Protein AF-A0A7V8VEP3-F1 (afdb_monomer)

Sequence (66 aa):
MEEDLKDIHRPQGEIVDPLDPEGYARRAAASAFPGETFRVLKEKELRQFGAYRTRRLVLEAWNRLK

Mean predicted aligned error: 11.73 Å

Structure (mmCIF, N/CA/C/O backbone):
data_AF-A0A7V8VEP3-F1
#
_entry.id   AF-A0A7V8VEP3-F1
#
loop_
_atom_site.group_PDB
_atom_site.id
_atom_site.type_symbol
_atom_site.label_atom_id
_atom_site.label_alt_id
_atom_site.label_comp_id
_atom_site.label_asym_id
_atom_site.label_entity_id
_atom_site.label_seq_id
_atom_site.pdbx_PDB_ins_code
_atom_site.Cartn_x
_atom_site.Cartn_y
_atom_site.Cartn_z
_atom_site.occupancy
_atom_site.B_iso_or_equiv
_atom_site.auth_seq_id
_atom_site.auth_comp_id
_atom_site.auth_asym_id
_atom_site.auth_atom_id
_atom_site.pdbx_PDB_model_num
ATOM 1 N N . MET A 1 1 ? 8.513 -35.693 -17.461 1.00 50.62 1 MET A N 1
ATOM 2 C CA . MET A 1 1 ? 8.960 -35.470 -16.064 1.00 50.62 1 MET A CA 1
ATOM 3 C C . MET A 1 1 ? 10.171 -34.539 -15.963 1.00 50.62 1 MET A C 1
ATOM 5 O O . MET A 1 1 ? 10.212 -33.786 -15.005 1.00 50.62 1 MET A O 1
ATOM 9 N N . GLU A 1 2 ? 11.111 -34.520 -16.922 1.00 44.16 2 GLU A N 1
ATOM 10 C CA . GLU A 1 2 ? 12.217 -33.529 -16.951 1.00 44.16 2 GLU A CA 1
ATOM 11 C C . GLU A 1 2 ? 12.063 -32.463 -18.063 1.00 44.16 2 GLU A C 1
ATOM 13 O O . GLU A 1 2 ? 12.622 -31.374 -17.975 1.00 44.16 2 GLU A O 1
ATOM 18 N N . GLU A 1 3 ? 11.249 -32.726 -19.094 1.00 46.59 3 GLU A N 1
ATOM 19 C CA . GLU A 1 3 ? 10.933 -31.745 -20.150 1.00 46.59 3 GLU A CA 1
ATOM 20 C C . GLU A 1 3 ? 9.902 -30.695 -19.731 1.00 46.59 3 GLU A C 1
ATOM 22 O O . GLU A 1 3 ? 9.980 -29.557 -20.184 1.00 46.59 3 GLU A O 1
ATOM 27 N N . ASP A 1 4 ? 9.013 -31.036 -18.799 1.00 40.28 4 ASP A N 1
ATOM 28 C CA . ASP A 1 4 ? 7.946 -30.148 -18.325 1.00 40.28 4 ASP A CA 1
ATOM 29 C C . ASP A 1 4 ? 8.482 -28.981 -17.460 1.00 40.28 4 ASP A C 1
ATOM 31 O O . ASP A 1 4 ? 7.779 -28.000 -17.234 1.00 40.28 4 ASP A O 1
ATOM 35 N N . LEU A 1 5 ? 9.747 -29.046 -17.006 1.00 49.47 5 LEU A N 1
ATOM 36 C CA . LEU A 1 5 ? 10.433 -27.961 -16.283 1.00 49.47 5 LEU A CA 1
ATOM 37 C C . LEU A 1 5 ? 11.076 -26.910 -17.201 1.00 49.47 5 LEU A C 1
ATOM 39 O O . LEU A 1 5 ? 11.534 -25.880 -16.711 1.00 49.47 5 LEU A O 1
ATOM 43 N N . LYS A 1 6 ? 11.139 -27.135 -18.517 1.00 51.22 6 LYS A N 1
ATOM 44 C CA . LYS A 1 6 ? 11.799 -26.200 -19.447 1.00 51.22 6 LYS A CA 1
ATOM 45 C C . LYS A 1 6 ? 10.965 -24.942 -19.725 1.00 51.22 6 LYS A C 1
ATOM 47 O O . LYS A 1 6 ? 11.513 -23.956 -20.209 1.00 51.22 6 LYS A O 1
ATOM 52 N N . ASP A 1 7 ? 9.682 -24.953 -19.361 1.00 51.12 7 ASP A N 1
ATOM 53 C CA . ASP A 1 7 ? 8.711 -23.891 -19.669 1.00 51.12 7 ASP A CA 1
ATOM 54 C C . ASP A 1 7 ? 8.392 -22.942 -18.494 1.00 51.12 7 ASP A C 1
ATOM 56 O O . ASP A 1 7 ? 7.601 -22.011 -18.631 1.00 51.12 7 ASP A O 1
ATOM 60 N N . ILE A 1 8 ? 9.046 -23.099 -17.336 1.00 51.94 8 ILE A N 1
ATOM 61 C CA . ILE A 1 8 ? 8.888 -22.177 -16.189 1.00 51.94 8 ILE A CA 1
ATOM 62 C C . ILE A 1 8 ? 9.678 -20.863 -16.345 1.00 51.94 8 ILE A C 1
ATOM 64 O O . ILE A 1 8 ? 9.551 -19.964 -15.515 1.00 51.94 8 ILE A O 1
ATOM 68 N N . HIS A 1 9 ? 10.519 -20.753 -17.380 1.00 56.00 9 HIS A N 1
ATOM 69 C CA . HIS A 1 9 ? 11.568 -19.732 -17.480 1.00 56.00 9 HIS A CA 1
ATOM 70 C C . HIS A 1 9 ? 11.402 -18.707 -18.602 1.00 56.00 9 HIS A C 1
ATOM 72 O O . HIS A 1 9 ? 12.319 -17.921 -18.826 1.00 56.00 9 HIS A O 1
ATOM 78 N N . ARG A 1 10 ? 10.241 -18.620 -19.263 1.00 54.28 10 ARG A N 1
ATOM 79 C CA . ARG A 1 10 ? 9.973 -17.465 -20.134 1.00 54.28 10 ARG A CA 1
ATOM 80 C C . ARG A 1 10 ? 8.790 -16.630 -19.662 1.00 54.28 10 ARG A C 1
ATOM 82 O O . ARG A 1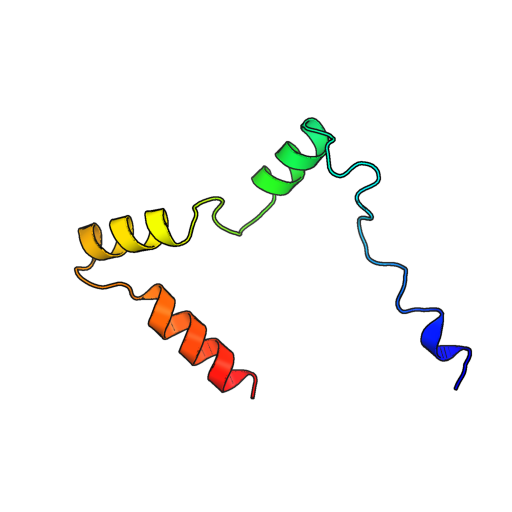 10 ? 7.698 -16.726 -20.222 1.00 54.28 10 ARG A O 1
ATOM 89 N N . PRO A 1 11 ? 8.997 -15.775 -18.649 1.00 51.22 11 PRO A N 1
ATOM 90 C CA . PRO A 1 11 ? 8.008 -14.787 -18.279 1.00 51.22 11 PRO A CA 1
ATOM 91 C C . PRO A 1 11 ? 8.027 -13.639 -19.293 1.00 51.22 11 PRO A C 1
ATOM 93 O O . PRO A 1 11 ? 9.065 -13.239 -19.822 1.00 51.22 11 PRO A O 1
ATOM 96 N N . GLN A 1 12 ? 6.856 -13.085 -19.572 1.00 54.38 12 GLN A N 1
ATOM 97 C CA . GLN A 1 12 ? 6.732 -11.888 -20.389 1.00 54.38 12 GLN A CA 1
ATOM 98 C C . GLN A 1 12 ? 7.372 -10.713 -19.633 1.00 54.38 12 GLN A C 1
ATOM 100 O O . GLN A 1 12 ? 6.933 -10.376 -18.535 1.00 54.38 12 GLN A O 1
ATOM 105 N N . GLY A 1 13 ? 8.410 -10.108 -20.220 1.00 59.78 13 GLY A N 1
ATOM 106 C CA . GLY A 1 13 ? 9.074 -8.913 -19.688 1.00 59.78 13 GLY A CA 1
ATOM 107 C C . GLY A 1 13 ? 10.223 -9.197 -18.720 1.00 59.78 13 GLY A C 1
ATOM 108 O O . GLY A 1 13 ? 10.204 -8.730 -17.584 1.00 59.78 13 GLY A O 1
ATOM 109 N N . GLU A 1 14 ? 11.240 -9.929 -19.170 1.00 63.41 14 GLU A N 1
ATOM 110 C CA . GLU A 1 14 ? 12.517 -10.003 -18.459 1.00 63.41 14 GLU A CA 1
ATOM 111 C C . GLU A 1 14 ? 13.104 -8.585 -18.331 1.00 63.41 14 GLU A C 1
ATOM 113 O O . GLU A 1 14 ? 13.307 -7.883 -19.327 1.00 63.41 14 GLU A O 1
ATOM 118 N N . ILE A 1 15 ? 13.312 -8.118 -17.098 1.00 71.75 15 ILE A N 1
ATOM 119 C CA . ILE A 1 15 ? 13.933 -6.815 -16.854 1.00 71.75 15 ILE A CA 1
ATOM 120 C C . ILE A 1 15 ? 15.433 -6.989 -17.102 1.00 71.75 15 ILE A C 1
ATOM 122 O O . ILE A 1 15 ? 16.151 -7.469 -16.231 1.00 71.75 15 ILE A O 1
ATOM 126 N N . VAL A 1 16 ? 15.877 -6.620 -18.307 1.00 75.31 16 VAL A N 1
ATOM 127 C CA . VAL A 1 16 ? 17.275 -6.750 -18.759 1.00 75.31 16 VAL A CA 1
ATOM 128 C C . VAL A 1 16 ? 18.240 -5.996 -17.837 1.00 75.31 16 VAL A C 1
ATOM 130 O O . VAL A 1 16 ? 19.311 -6.506 -17.525 1.00 75.31 16 VAL A O 1
ATOM 133 N N . ASP A 1 17 ? 17.834 -4.816 -17.363 1.00 82.12 17 ASP A N 1
ATOM 134 C CA . ASP A 1 17 ? 18.557 -4.039 -16.356 1.00 82.12 17 ASP A CA 1
ATOM 135 C C . ASP A 1 17 ? 17.586 -3.558 -15.257 1.00 82.12 17 ASP A C 1
ATOM 137 O O . ASP A 1 17 ? 16.727 -2.703 -15.506 1.00 82.12 17 ASP A O 1
ATOM 141 N N . PRO A 1 18 ? 17.678 -4.109 -14.031 1.00 78.88 18 PRO A N 1
ATOM 142 C CA . PRO A 1 18 ? 16.866 -3.681 -12.893 1.00 78.88 18 PRO A CA 1
ATOM 143 C C . PRO A 1 18 ? 17.059 -2.217 -12.483 1.00 78.88 18 PRO A C 1
ATOM 145 O O . PRO A 1 18 ? 16.167 -1.657 -11.843 1.00 78.88 18 PRO A O 1
ATOM 148 N N . LEU A 1 19 ? 18.195 -1.610 -12.832 1.00 83.19 19 LEU A N 1
ATOM 149 C CA . LEU A 1 19 ? 18.540 -0.231 -12.500 1.00 83.19 19 LEU A CA 1
ATOM 150 C C . LEU A 1 19 ? 18.285 0.746 -13.652 1.00 83.19 19 LEU A C 1
ATOM 152 O O . LEU A 1 19 ? 18.522 1.936 -13.458 1.00 83.19 19 LEU A O 1
ATOM 156 N N . ASP A 1 20 ? 17.757 0.287 -14.796 1.00 88.62 20 ASP A N 1
ATOM 157 C CA . ASP A 1 20 ? 17.341 1.166 -15.894 1.00 88.62 20 A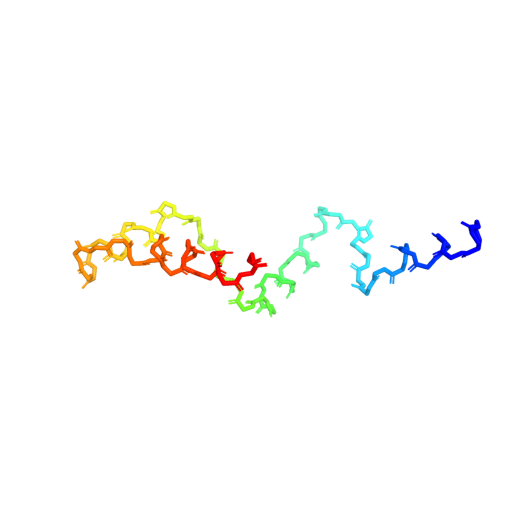SP A CA 1
ATOM 158 C C . ASP A 1 20 ? 16.233 2.130 -15.416 1.00 88.62 20 ASP A C 1
ATOM 160 O O . ASP A 1 20 ? 15.088 1.705 -15.178 1.00 88.62 20 ASP A O 1
ATOM 164 N N . PRO A 1 21 ? 16.541 3.435 -15.280 1.00 86.44 21 PRO A N 1
ATOM 165 C CA . PRO A 1 21 ? 15.600 4.403 -14.741 1.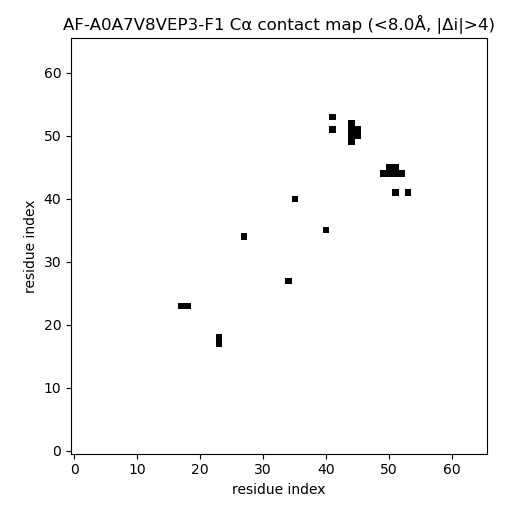00 86.44 21 PRO A CA 1
ATOM 166 C C . PRO A 1 21 ? 14.420 4.659 -15.690 1.00 86.44 21 PRO A C 1
ATOM 168 O O . PRO A 1 21 ? 13.305 4.890 -15.216 1.00 86.44 21 PRO A O 1
ATOM 171 N N . GLU A 1 22 ? 14.613 4.577 -17.012 1.00 88.12 22 GLU A N 1
ATOM 172 C CA . GLU A 1 22 ? 13.533 4.781 -17.987 1.00 88.12 22 GLU A CA 1
ATOM 173 C C . GLU A 1 22 ? 12.571 3.593 -18.007 1.00 88.12 22 GLU A C 1
ATOM 175 O O . GLU A 1 22 ? 11.346 3.765 -17.969 1.00 88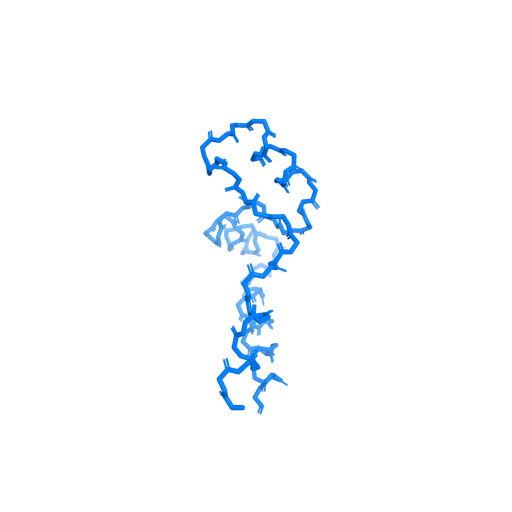.12 22 GLU A O 1
ATOM 180 N N . GLY A 1 23 ? 13.117 2.375 -18.022 1.00 85.69 23 GLY A N 1
ATOM 181 C CA . GLY A 1 23 ? 12.342 1.146 -17.926 1.00 85.69 23 GLY A CA 1
ATOM 182 C C . GLY A 1 23 ? 11.558 1.069 -16.620 1.00 85.69 23 GLY A C 1
ATOM 183 O O . GLY A 1 23 ? 10.375 0.718 -16.635 1.00 85.69 23 GLY A O 1
ATOM 184 N N . TYR A 1 24 ? 12.173 1.447 -15.495 1.00 82.38 24 TYR A N 1
ATOM 185 C CA . TYR A 1 24 ? 11.479 1.540 -14.210 1.00 82.38 24 TYR A CA 1
ATOM 186 C C . TYR A 1 24 ? 10.325 2.547 -14.256 1.00 82.38 24 TYR A C 1
ATOM 188 O O . TYR A 1 24 ? 9.205 2.201 -13.877 1.00 82.38 24 TYR A O 1
ATOM 196 N N . ALA A 1 25 ? 10.556 3.758 -14.773 1.00 84.00 25 ALA A N 1
ATOM 197 C CA . ALA A 1 25 ? 9.530 4.796 -14.854 1.00 84.00 25 ALA A CA 1
ATOM 198 C C . ALA A 1 25 ? 8.326 4.371 -15.712 1.00 84.00 25 ALA A C 1
ATOM 200 O O . ALA A 1 25 ? 7.181 4.569 -15.301 1.00 84.00 25 ALA A O 1
ATOM 201 N N . ARG A 1 26 ? 8.557 3.722 -16.864 1.00 85.00 26 ARG A N 1
ATOM 202 C CA . ARG A 1 26 ? 7.475 3.186 -17.713 1.00 85.00 26 ARG A CA 1
ATOM 203 C C . ARG A 1 26 ? 6.654 2.119 -16.991 1.00 85.00 26 ARG A C 1
ATOM 205 O O . ARG A 1 26 ? 5.427 2.163 -17.047 1.00 85.00 26 ARG A O 1
ATOM 212 N N . ARG A 1 27 ? 7.306 1.187 -16.283 1.00 83.69 27 ARG A N 1
ATOM 213 C CA . ARG A 1 27 ? 6.616 0.147 -15.497 1.00 83.69 27 ARG A CA 1
ATOM 214 C C . ARG A 1 27 ? 5.819 0.746 -14.343 1.00 83.69 27 ARG A C 1
ATOM 216 O O . ARG A 1 27 ? 4.676 0.359 -14.138 1.00 83.69 27 ARG A O 1
ATOM 223 N N . ALA A 1 28 ? 6.398 1.704 -13.621 1.00 80.75 28 ALA A N 1
ATOM 224 C CA . ALA A 1 28 ? 5.728 2.389 -12.523 1.00 80.75 28 ALA A CA 1
ATOM 225 C C . ALA A 1 28 ? 4.494 3.169 -13.005 1.00 80.75 28 ALA A C 1
ATOM 227 O O . ALA A 1 28 ? 3.449 3.092 -12.369 1.00 80.75 28 ALA A O 1
ATOM 228 N N . ALA A 1 29 ? 4.582 3.856 -14.149 1.00 82.69 29 ALA A N 1
ATOM 229 C CA . ALA A 1 29 ? 3.458 4.584 -14.740 1.00 82.69 29 ALA A CA 1
ATOM 230 C C . ALA A 1 29 ? 2.359 3.661 -15.301 1.00 82.69 29 ALA A C 1
ATOM 232 O O . ALA A 1 29 ? 1.182 4.004 -15.242 1.00 82.69 29 ALA A O 1
ATOM 233 N N . ALA A 1 30 ? 2.731 2.495 -15.836 1.00 83.62 30 ALA A N 1
ATOM 234 C CA . ALA A 1 30 ? 1.784 1.490 -16.325 1.00 83.62 30 ALA A CA 1
ATOM 235 C C . ALA A 1 30 ? 1.167 0.635 -15.202 1.00 83.62 30 ALA A C 1
ATOM 237 O O . ALA A 1 30 ? 0.183 -0.072 -15.424 1.00 83.62 30 ALA A O 1
ATOM 238 N N . SER A 1 31 ? 1.750 0.664 -14.004 1.00 77.56 31 SER A N 1
ATOM 239 C CA . SER A 1 31 ? 1.291 -0.126 -12.871 1.00 77.56 31 SER A CA 1
ATOM 240 C C . SER A 1 31 ? -0.015 0.432 -12.311 1.00 77.56 31 SER A C 1
ATOM 242 O O . SER A 1 31 ? -0.095 1.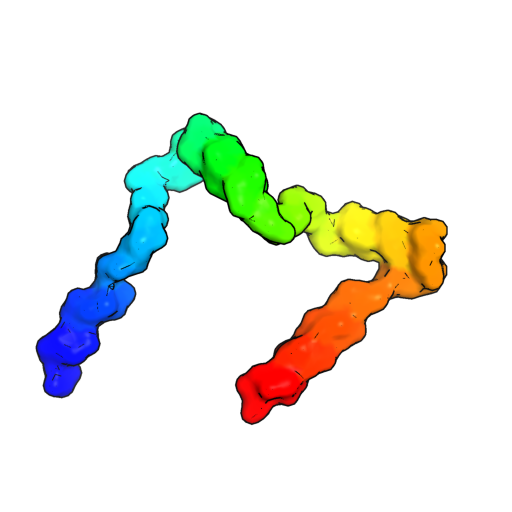587 -11.901 1.00 77.56 31 SER A O 1
ATOM 244 N N . ALA A 1 32 ? -1.029 -0.425 -12.203 1.00 77.38 32 ALA A N 1
ATOM 245 C CA . ALA A 1 32 ? -2.234 -0.124 -11.431 1.00 77.38 32 ALA A CA 1
ATOM 246 C C . ALA A 1 32 ? -1.996 -0.216 -9.910 1.00 77.38 32 ALA A C 1
ATOM 248 O O . ALA A 1 32 ? -2.882 0.120 -9.122 1.00 77.38 32 ALA A O 1
ATOM 249 N N . PHE A 1 33 ? -0.818 -0.690 -9.480 1.00 69.12 33 PHE A N 1
ATOM 250 C CA . PHE A 1 33 ? -0.465 -0.743 -8.068 1.00 69.12 33 PHE A CA 1
ATOM 251 C C . PHE A 1 33 ? -0.017 0.635 -7.580 1.00 69.12 33 PHE A C 1
ATOM 253 O O . PHE A 1 33 ? 0.850 1.251 -8.204 1.00 69.12 33 PHE A O 1
ATOM 260 N N . PRO A 1 34 ? -0.546 1.107 -6.441 1.00 68.06 34 PRO A N 1
ATOM 261 C CA . PRO A 1 34 ? -0.112 2.366 -5.866 1.00 68.06 34 PRO A CA 1
ATOM 262 C C . PRO A 1 34 ? 1.376 2.279 -5.514 1.00 68.06 34 PRO A C 1
ATOM 264 O O . PRO A 1 34 ? 1.794 1.397 -4.769 1.00 68.06 34 PRO A O 1
ATOM 267 N N . GLY A 1 35 ? 2.175 3.232 -6.002 1.00 71.69 35 GLY A N 1
ATOM 268 C CA . GLY A 1 35 ? 3.591 3.374 -5.631 1.00 71.69 35 GLY A CA 1
ATOM 269 C C . GLY A 1 35 ? 3.812 3.849 -4.188 1.00 71.69 35 GLY A C 1
ATOM 270 O O . GLY A 1 35 ? 4.935 4.142 -3.785 1.00 71.69 35 GLY A O 1
ATOM 271 N N . GLU A 1 36 ? 2.743 3.968 -3.401 1.00 79.81 36 GLU A N 1
ATOM 272 C CA . GLU A 1 36 ? 2.804 4.366 -2.003 1.00 79.81 36 GLU A CA 1
ATOM 273 C C . GLU A 1 36 ? 3.174 3.183 -1.117 1.00 79.81 36 GLU A C 1
ATOM 275 O O . GLU A 1 36 ? 2.599 2.099 -1.198 1.00 79.81 36 GLU A O 1
ATOM 280 N N . THR A 1 37 ? 4.104 3.416 -0.194 1.00 83.81 37 THR A N 1
ATOM 281 C CA . THR A 1 37 ? 4.380 2.438 0.861 1.00 83.81 37 THR A CA 1
ATOM 282 C C . THR A 1 37 ? 3.140 2.227 1.738 1.00 83.81 37 THR A C 1
ATOM 284 O O . THR A 1 37 ? 2.368 3.159 1.986 1.00 83.81 37 THR A O 1
ATOM 287 N N . PHE A 1 38 ? 2.991 1.028 2.309 1.00 83.25 38 PHE A N 1
ATOM 288 C CA . PHE A 1 38 ? 1.884 0.701 3.221 1.00 83.25 38 PHE A CA 1
ATOM 289 C C . PHE A 1 38 ? 1.746 1.668 4.405 1.00 83.25 38 PHE A C 1
ATOM 291 O O . PHE A 1 38 ? 0.647 1.860 4.919 1.00 83.25 38 PHE A O 1
ATOM 298 N N . ARG A 1 39 ? 2.847 2.294 4.840 1.00 86.56 39 ARG A N 1
ATOM 299 C CA . ARG A 1 39 ? 2.831 3.307 5.901 1.00 86.56 39 ARG A CA 1
ATOM 300 C C . ARG A 1 39 ? 2.056 4.555 5.476 1.00 86.56 39 ARG A C 1
ATOM 302 O O . ARG A 1 39 ? 1.151 4.968 6.194 1.00 86.56 39 ARG A O 1
ATOM 309 N N . VAL A 1 40 ? 2.373 5.103 4.302 1.00 90.38 40 VAL A N 1
ATOM 310 C CA . VAL A 1 40 ? 1.700 6.291 3.748 1.00 90.38 40 VAL A CA 1
ATOM 311 C C . VAL A 1 40 ? 0.228 5.992 3.473 1.00 90.38 40 VAL A C 1
ATOM 313 O O . VAL A 1 40 ? -0.640 6.778 3.850 1.00 90.38 40 VAL A O 1
ATOM 316 N N . LEU A 1 41 ? -0.067 4.817 2.908 1.00 88.31 41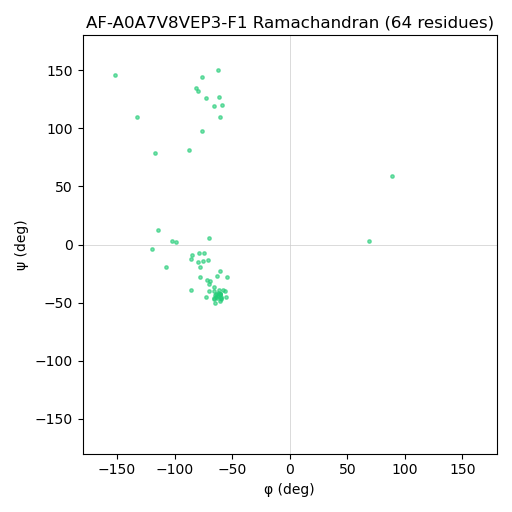 LEU A N 1
ATOM 317 C CA . LEU A 1 41 ? -1.442 4.379 2.673 1.00 88.31 41 LEU A CA 1
ATOM 318 C C . LEU A 1 41 ? -2.238 4.292 3.986 1.00 88.31 41 LEU A C 1
ATOM 320 O O . LEU A 1 41 ? -3.343 4.823 4.084 1.00 88.31 41 LEU A O 1
ATOM 324 N N . LYS A 1 42 ? -1.653 3.680 5.024 1.00 89.44 42 LYS A N 1
ATOM 325 C CA . LYS A 1 42 ? -2.271 3.569 6.351 1.00 89.44 42 LYS A CA 1
ATOM 326 C C . LYS A 1 42 ? -2.571 4.933 6.963 1.00 89.44 42 LYS A C 1
ATOM 328 O O . LYS A 1 42 ? -3.665 5.127 7.483 1.00 89.44 42 LYS A O 1
ATOM 333 N N . GLU A 1 43 ? -1.624 5.866 6.919 1.00 93.44 43 GLU A N 1
ATOM 334 C CA . GLU A 1 43 ? -1.816 7.222 7.447 1.00 93.44 43 GLU A CA 1
ATOM 335 C C . GLU A 1 43 ? -2.959 7.951 6.723 1.00 93.44 43 GLU A C 1
ATOM 337 O O . GLU A 1 43 ? -3.812 8.561 7.370 1.00 93.44 43 GLU A O 1
ATOM 342 N N . LYS A 1 44 ? -3.042 7.825 5.392 1.00 92.25 44 LYS A N 1
ATOM 343 C CA . LYS A 1 44 ? -4.140 8.396 4.600 1.00 92.25 44 LYS A CA 1
ATOM 344 C C . LYS A 1 44 ? -5.492 7.781 4.940 1.00 92.25 44 LYS A C 1
ATOM 346 O O . LYS A 1 44 ? -6.451 8.525 5.130 1.00 92.25 44 LYS A O 1
ATOM 351 N N . GLU A 1 45 ? -5.579 6.457 5.052 1.00 93.69 45 GLU A N 1
ATOM 352 C CA . GLU A 1 45 ? -6.833 5.783 5.403 1.00 93.69 45 GLU A CA 1
ATOM 353 C C . GLU A 1 45 ? -7.291 6.120 6.826 1.00 93.69 45 GLU A C 1
ATOM 355 O O . GLU A 1 45 ? -8.474 6.370 7.048 1.00 93.69 45 GLU A O 1
ATOM 360 N N . LEU A 1 46 ? -6.366 6.204 7.787 1.00 95.12 46 LEU A N 1
ATOM 361 C CA . LEU A 1 46 ? -6.687 6.666 9.139 1.00 95.12 46 LEU A CA 1
ATOM 362 C C . LEU A 1 46 ? -7.205 8.108 9.128 1.00 95.12 46 LEU A C 1
ATOM 364 O O . LEU A 1 46 ? -8.162 8.410 9.833 1.00 95.12 46 LEU A O 1
ATOM 368 N N . ARG A 1 47 ? -6.628 8.983 8.298 1.00 95.12 47 ARG A N 1
ATOM 369 C CA . ARG A 1 47 ? -7.081 10.373 8.169 1.00 95.12 47 ARG A CA 1
ATOM 370 C C . ARG A 1 47 ? -8.443 10.504 7.481 1.00 95.12 47 ARG A C 1
ATOM 372 O O . ARG A 1 47 ? -9.230 11.349 7.885 1.00 95.12 47 ARG A O 1
ATOM 379 N N . GLN A 1 48 ? -8.706 9.721 6.435 1.00 95.00 48 GLN A N 1
ATOM 380 C CA . GLN A 1 48 ? -9.934 9.830 5.633 1.00 95.00 48 GLN A CA 1
ATOM 381 C C . GLN A 1 48 ? -11.105 9.038 6.218 1.00 95.00 48 GLN A C 1
ATOM 383 O O . GLN A 1 48 ? -12.241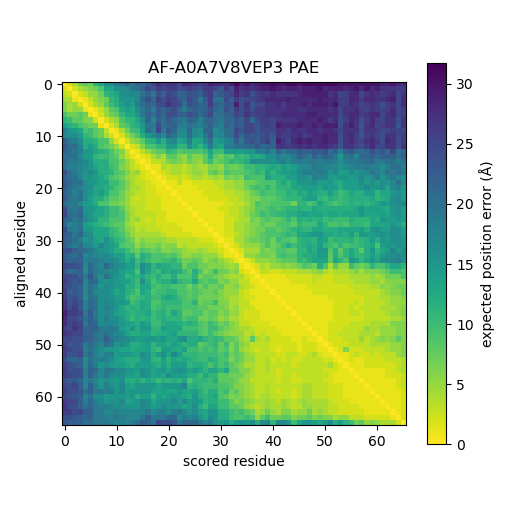 9.500 6.181 1.00 95.00 48 GLN A O 1
ATOM 388 N N . PHE A 1 49 ? -10.838 7.846 6.748 1.00 92.88 49 PHE A N 1
ATOM 389 C CA . PHE A 1 49 ? -11.865 6.889 7.160 1.00 92.88 49 PHE A CA 1
ATOM 390 C C . PHE A 1 49 ? -11.810 6.545 8.651 1.00 92.88 49 PHE A C 1
ATOM 392 O O . PHE A 1 49 ? -12.628 5.755 9.115 1.00 92.88 49 PHE A O 1
ATOM 399 N N . GLY A 1 50 ? -10.831 7.062 9.403 1.00 94.88 50 GLY A N 1
ATOM 400 C CA . GLY A 1 50 ? -10.630 6.709 10.814 1.00 94.88 50 GLY A CA 1
ATOM 401 C C . GLY A 1 50 ? -10.151 5.270 11.039 1.00 94.88 50 GLY A C 1
ATOM 402 O O . GLY A 1 50 ? -10.018 4.838 12.181 1.00 94.88 50 GLY A O 1
ATOM 403 N N . ALA A 1 51 ? -9.895 4.504 9.972 1.00 90.88 51 ALA A N 1
ATOM 404 C CA . ALA A 1 51 ? -9.580 3.082 10.047 1.00 90.88 51 ALA A CA 1
ATOM 405 C C . ALA A 1 51 ? -8.697 2.630 8.876 1.00 90.88 51 ALA A C 1
ATOM 407 O O . ALA A 1 51 ? -8.862 3.086 7.749 1.00 90.88 51 ALA A O 1
ATOM 408 N N . TYR A 1 52 ? -7.803 1.669 9.131 1.00 92.38 52 TYR A N 1
ATOM 409 C CA . TYR A 1 52 ? -6.944 1.066 8.105 1.00 92.38 52 TYR A CA 1
ATOM 410 C C . TYR A 1 52 ? -7.643 -0.121 7.420 1.00 92.38 52 TYR A C 1
ATOM 412 O O . TYR A 1 52 ? -7.450 -1.282 7.801 1.00 92.38 52 TYR A O 1
ATOM 420 N N . ARG A 1 53 ? -8.515 0.168 6.446 1.00 91.88 53 ARG A N 1
ATOM 421 C CA . ARG A 1 53 ? -9.408 -0.820 5.811 1.00 91.88 53 ARG A CA 1
ATOM 422 C C . ARG A 1 53 ? -8.656 -1.786 4.903 1.00 91.88 53 ARG A C 1
ATOM 424 O O . ARG A 1 53 ? -9.035 -2.958 4.840 1.00 91.88 53 ARG A O 1
ATOM 431 N N . THR A 1 54 ? -7.560 -1.343 4.286 1.00 89.12 54 THR A N 1
ATOM 432 C CA . THR A 1 54 ? -6.745 -2.175 3.389 1.00 89.12 54 THR A CA 1
ATOM 433 C C . THR A 1 54 ? -6.259 -3.452 4.076 1.00 89.12 54 THR A C 1
ATOM 435 O O . THR A 1 54 ? -6.341 -4.528 3.489 1.00 89.12 54 THR A O 1
ATOM 438 N N . ARG A 1 55 ? -5.849 -3.387 5.355 1.00 88.56 55 ARG A N 1
ATOM 439 C CA . ARG A 1 55 ? -5.439 -4.584 6.118 1.00 88.56 55 ARG A CA 1
ATOM 440 C C . ARG A 1 55 ? -6.527 -5.656 6.138 1.00 88.56 55 ARG A C 1
ATOM 442 O O . ARG A 1 55 ? -6.224 -6.831 5.960 1.00 88.56 55 ARG A O 1
ATOM 449 N N . ARG A 1 56 ? -7.778 -5.262 6.387 1.00 90.94 56 ARG A N 1
ATOM 450 C CA . ARG A 1 56 ? -8.904 -6.201 6.448 1.00 90.94 56 ARG A CA 1
ATOM 451 C C . ARG A 1 56 ? -9.156 -6.827 5.080 1.00 90.94 56 ARG A C 1
ATOM 453 O O . ARG A 1 56 ? -9.279 -8.041 5.001 1.00 90.94 56 ARG A O 1
ATOM 460 N N . LEU A 1 57 ? -9.187 -6.008 4.030 1.00 90.44 57 LEU A N 1
ATOM 461 C CA . LEU A 1 57 ? -9.444 -6.459 2.660 1.00 90.44 57 LEU A CA 1
ATOM 462 C C . LEU A 1 57 ? -8.378 -7.444 2.166 1.00 90.44 57 LEU A C 1
ATOM 464 O O . LEU A 1 57 ? -8.719 -8.469 1.588 1.00 90.44 57 LEU A O 1
ATOM 468 N N . VAL A 1 58 ? -7.099 -7.174 2.445 1.00 88.25 58 VAL A N 1
ATOM 469 C CA . VAL A 1 58 ? -5.993 -8.072 2.075 1.00 88.25 58 VAL A CA 1
ATOM 470 C C . VAL A 1 58 ? -6.109 -9.420 2.787 1.00 88.25 58 VAL A C 1
ATOM 472 O O . VAL A 1 58 ? -5.990 -10.460 2.145 1.00 88.25 58 VAL A O 1
ATOM 475 N N . LEU A 1 59 ? -6.379 -9.423 4.098 1.00 93.00 59 LEU A N 1
ATOM 476 C CA . LEU A 1 59 ? -6.548 -10.666 4.861 1.00 93.00 59 LEU A CA 1
ATOM 477 C C . LEU A 1 59 ? -7.781 -11.455 4.410 1.00 93.00 59 LEU A C 1
ATOM 479 O O . LEU A 1 59 ? -7.749 -12.681 4.360 1.00 93.00 59 LEU A O 1
ATOM 483 N N . GLU A 1 60 ? -8.861 -10.760 4.063 1.00 93.75 60 GLU A N 1
ATOM 484 C CA . GLU A 1 60 ? -10.068 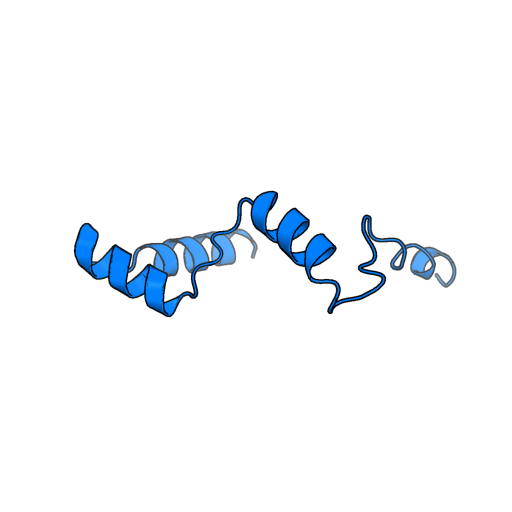-11.382 3.532 1.00 93.75 60 GLU A CA 1
ATOM 485 C C . GLU A 1 60 ? -9.815 -12.019 2.161 1.00 93.75 60 GLU A C 1
ATOM 487 O O . GLU A 1 60 ? -10.179 -13.173 1.954 1.00 93.75 60 GLU A O 1
ATOM 492 N N . ALA A 1 61 ? -9.143 -11.310 1.251 1.00 93.44 61 ALA A N 1
ATOM 493 C CA . ALA A 1 61 ? -8.751 -11.853 -0.046 1.00 93.44 61 ALA A CA 1
ATOM 494 C C . ALA A 1 61 ? -7.826 -13.069 0.108 1.00 93.44 61 ALA A C 1
ATOM 496 O O . ALA A 1 61 ? -8.045 -14.082 -0.545 1.00 93.44 61 ALA A O 1
ATOM 497 N N . TRP A 1 62 ? -6.853 -13.011 1.022 1.00 91.38 62 TRP A N 1
ATOM 498 C CA . TRP A 1 62 ? -5.971 -14.140 1.323 1.00 91.38 62 TRP A CA 1
ATOM 499 C C . TRP A 1 62 ? -6.735 -15.367 1.823 1.00 91.38 62 TRP A C 1
ATOM 501 O O . TRP A 1 62 ? -6.505 -16.476 1.351 1.00 91.38 62 TRP A O 1
ATOM 511 N N . ASN A 1 63 ? -7.682 -15.176 2.744 1.00 93.38 63 ASN A N 1
ATOM 512 C CA . ASN A 1 63 ? -8.516 -16.269 3.241 1.00 93.38 63 ASN A CA 1
ATOM 513 C C . ASN A 1 63 ? -9.387 -16.903 2.147 1.00 93.38 63 ASN A C 1
ATOM 515 O O . ASN A 1 63 ? -9.711 -18.074 2.268 1.00 93.38 63 ASN A O 1
ATOM 519 N N . ARG A 1 64 ? -9.757 -16.156 1.097 1.00 92.06 64 ARG A N 1
ATOM 520 C CA . ARG A 1 64 ? -10.511 -16.679 -0.059 1.00 92.06 64 ARG A CA 1
ATOM 521 C C . ARG A 1 64 ? -9.650 -17.463 -1.052 1.00 92.06 64 ARG A C 1
ATOM 523 O O . ARG A 1 64 ? -10.203 -18.167 -1.886 1.00 92.06 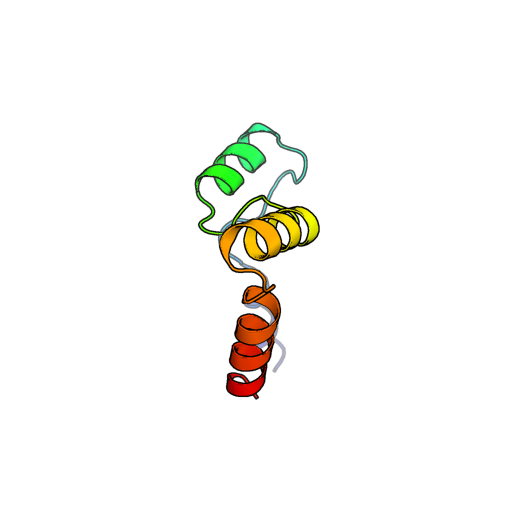64 ARG A O 1
ATOM 530 N N . LEU A 1 65 ? -8.329 -17.279 -1.017 1.00 89.31 65 LEU A N 1
ATOM 531 C CA . LEU A 1 65 ? -7.380 -18.019 -1.856 1.00 89.31 65 LEU A CA 1
ATOM 532 C C . LEU A 1 65 ? -6.961 -19.357 -1.233 1.00 89.31 65 LEU A C 1
ATOM 534 O O . LEU A 1 65 ? -6.318 -20.157 -1.910 1.00 89.31 65 LEU A O 1
ATOM 538 N N . LYS A 1 66 ? -7.276 -19.570 0.048 1.00 68.50 66 LYS A N 1
ATOM 539 C CA . LYS A 1 66 ? -7.155 -20.870 0.711 1.00 68.50 66 LYS A CA 1
ATOM 540 C C . LYS A 1 66 ? -8.322 -21.775 0.353 1.00 68.50 66 LYS A C 1
ATOM 542 O O . LYS A 1 66 ? -8.062 -22.993 0.279 1.00 68.50 66 LYS A O 1
#

Solvent-accessible surface area (backbone atoms only — not comparable to full-atom values): 4316 Å² total; per-residue (Å²): 130,75,71,75,65,70,72,79,75,74,67,92,78,75,71,88,55,88,80,41,65,67,63,48,49,54,51,57,72,71,42,90,63,75,92,62,52,71,67,60,52,38,54,50,31,36,72,76,67,73,42,59,58,65,63,56,53,53,53,51,54,53,63,71,74,107

Secondary structure (DSSP, 8-state):
--STTTTTT--S---S-TT-HHHHHHHHHH--S--S-HHHHHHHHHHHHSS-HHHHHHHHHHHHH-

Organism: NCBI:txid2755323

Foldseek 3Di:
DVVVVVPPPDDPDDPPDPPPPVVVVVCQVPDPDDPDDLVVLQVVCCVPPVGRVVVVVVVVVVVVVD

Radius of gyration: 18.21 Å; Cα contacts (8 Å, |Δi|>4): 12; chains: 1; bounding box: 30×46×31 Å

pLDDT: mean 78.81, std 15.71, range [40.28, 95.12]